Protein AF-A0A2M7IK99-F1 (afdb_monomer_lite)

Sequence (125 aa):
MFKLAELLLTMTAATVIVGGVAVNVPDILNEASDTQKVANLRQIATALELYYSYNDTYPKTNFEGLISELSEGNYLGSLPTTPEKYEYQGLNAGEGYILKTLLETPDSHYSESNYCQTPYYCLKM

Structure (mmCIF, N/CA/C/O backbone):
data_AF-A0A2M7IK99-F1
#
_entry.id   AF-A0A2M7IK99-F1
#
loop_
_atom_site.group_PDB
_atom_site.id
_atom_site.type_symbol
_atom_site.label_atom_id
_atom_site.label_alt_id
_atom_site.label_comp_id
_atom_site.label_asym_id
_atom_site.label_entity_id
_atom_site.label_seq_id
_atom_site.pdbx_PDB_ins_code
_atom_site.Cartn_x
_atom_site.Cartn_y
_atom_site.Cartn_z
_atom_site.occupancy
_atom_site.B_iso_or_equiv
_atom_site.auth_seq_id
_atom_site.auth_comp_id
_atom_site.auth_asym_id
_atom_site.auth_atom_id
_atom_site.pdbx_PDB_model_num
ATOM 1 N N . MET A 1 1 ? 53.415 -4.450 -31.864 1.00 59.84 1 MET A N 1
ATOM 2 C CA . MET A 1 1 ? 52.852 -3.247 -32.511 1.00 59.84 1 MET A CA 1
ATOM 3 C C . MET A 1 1 ? 51.455 -3.610 -32.989 1.00 59.84 1 MET A C 1
ATOM 5 O O . MET A 1 1 ? 51.332 -4.307 -33.988 1.00 59.84 1 MET A O 1
ATOM 9 N N . PHE A 1 2 ? 50.433 -3.259 -32.207 1.00 67.44 2 PHE A N 1
ATOM 10 C CA . PHE A 1 2 ? 49.028 -3.505 -32.550 1.00 67.44 2 PHE A CA 1
ATOM 11 C C . PHE A 1 2 ? 48.652 -2.584 -33.716 1.00 67.44 2 PHE A C 1
ATOM 13 O O . PHE A 1 2 ? 49.017 -1.405 -33.700 1.00 67.44 2 PHE A O 1
ATOM 20 N N . LYS A 1 3 ? 48.020 -3.109 -34.769 1.00 87.19 3 LYS A N 1
ATOM 21 C CA . LYS A 1 3 ? 47.766 -2.324 -35.987 1.00 87.19 3 LYS A CA 1
ATOM 22 C C . LYS A 1 3 ? 46.486 -1.504 -35.828 1.00 87.19 3 LYS A C 1
ATOM 24 O O . LYS A 1 3 ? 45.488 -2.003 -35.323 1.00 87.19 3 LYS A O 1
ATOM 29 N N . LEU A 1 4 ? 46.487 -0.266 -36.328 1.00 83.50 4 LEU A N 1
ATOM 30 C CA . LEU A 1 4 ? 45.322 0.637 -36.304 1.00 83.50 4 LEU A CA 1
ATOM 31 C C . LEU A 1 4 ? 44.054 -0.004 -36.909 1.00 83.50 4 LEU A C 1
ATOM 33 O O . LEU A 1 4 ? 42.950 0.257 -36.444 1.00 83.50 4 LEU A O 1
ATOM 37 N N . ALA A 1 5 ? 44.217 -0.889 -37.899 1.00 86.69 5 ALA A N 1
ATOM 38 C CA . ALA A 1 5 ? 43.121 -1.640 -38.518 1.00 86.69 5 ALA A CA 1
ATOM 39 C C . ALA A 1 5 ? 42.423 -2.623 -37.557 1.00 86.69 5 ALA A C 1
ATOM 41 O O . ALA A 1 5 ? 41.227 -2.867 -37.681 1.00 86.69 5 ALA A O 1
ATOM 42 N N . GLU A 1 6 ? 43.155 -3.163 -36.584 1.00 83.69 6 GLU A N 1
ATOM 43 C CA . GLU A 1 6 ? 42.643 -4.111 -35.591 1.00 83.69 6 GLU A CA 1
ATOM 44 C C . GLU A 1 6 ? 41.792 -3.392 -34.533 1.00 83.69 6 GLU A C 1
ATOM 46 O O . GLU A 1 6 ? 40.710 -3.851 -34.163 1.00 83.69 6 GLU A O 1
ATOM 51 N N . LEU A 1 7 ? 42.220 -2.189 -34.131 1.00 84.56 7 LEU A N 1
ATOM 52 C CA . LEU A 1 7 ? 41.429 -1.306 -33.271 1.00 84.56 7 LEU A CA 1
ATOM 53 C C . LEU A 1 7 ? 40.154 -0.817 -33.983 1.00 84.56 7 LEU A C 1
ATOM 55 O O . LEU A 1 7 ? 39.096 -0.736 -33.361 1.00 84.56 7 LEU A O 1
ATOM 59 N N . LEU A 1 8 ? 40.233 -0.541 -35.289 1.00 85.19 8 LEU A N 1
ATOM 60 C CA . LEU A 1 8 ? 39.089 -0.086 -36.082 1.00 85.19 8 LEU A CA 1
ATOM 61 C C . LEU A 1 8 ? 38.005 -1.166 -36.209 1.00 85.19 8 LEU A C 1
ATOM 63 O O . LEU A 1 8 ? 36.833 -0.873 -35.986 1.00 85.19 8 LEU A O 1
ATOM 67 N N . LEU A 1 9 ? 38.393 -2.410 -36.514 1.00 86.06 9 LEU A N 1
ATOM 68 C CA . LEU A 1 9 ? 37.459 -3.538 -36.614 1.00 86.06 9 LEU A CA 1
ATOM 69 C C . LEU A 1 9 ? 36.760 -3.828 -35.276 1.00 86.06 9 LEU A C 1
ATOM 71 O O . LEU A 1 9 ? 35.585 -4.180 -35.240 1.00 86.06 9 LEU A O 1
ATOM 75 N N . THR A 1 10 ? 37.474 -3.650 -34.164 1.00 87.62 10 THR A N 1
ATOM 76 C CA . THR A 1 10 ? 36.917 -3.875 -32.825 1.00 87.62 10 THR A CA 1
ATOM 77 C C . THR A 1 10 ? 35.838 -2.842 -32.488 1.00 87.62 10 THR A C 1
ATOM 79 O O . THR A 1 10 ? 34.786 -3.195 -31.958 1.00 87.62 10 THR A O 1
ATOM 82 N N . MET A 1 11 ? 36.057 -1.572 -32.843 1.00 85.12 11 MET A N 1
ATOM 83 C CA . MET A 1 11 ? 35.077 -0.507 -32.603 1.00 85.12 11 MET A CA 1
ATOM 84 C C . MET A 1 11 ? 33.835 -0.645 -33.489 1.00 85.12 11 MET A C 1
ATOM 86 O O . MET A 1 11 ? 32.729 -0.389 -33.017 1.00 85.12 11 MET A O 1
ATOM 90 N N . THR A 1 12 ? 33.985 -1.093 -34.741 1.00 83.06 12 THR A N 1
ATOM 91 C CA . THR A 1 12 ? 32.833 -1.342 -35.624 1.00 83.06 12 THR A CA 1
ATOM 92 C C . THR A 1 12 ? 32.037 -2.578 -35.215 1.00 83.06 12 THR A C 1
ATOM 94 O O . THR A 1 12 ? 30.813 -2.568 -35.297 1.00 83.06 12 THR A O 1
ATOM 97 N N . ALA A 1 13 ? 32.693 -3.632 -34.725 1.00 82.62 13 ALA A N 1
ATOM 98 C CA . ALA A 1 13 ? 31.992 -4.788 -34.173 1.00 82.62 13 ALA A CA 1
ATOM 99 C C . ALA A 1 13 ? 31.224 -4.429 -32.886 1.00 82.62 13 ALA A C 1
ATOM 101 O O . ALA A 1 13 ? 30.083 -4.852 -32.710 1.00 82.62 13 ALA A O 1
ATOM 102 N N . ALA A 1 14 ? 31.810 -3.604 -32.010 1.00 80.31 14 ALA A N 1
ATOM 103 C CA . ALA A 1 14 ? 31.171 -3.183 -30.764 1.00 80.31 14 ALA A CA 1
ATOM 104 C C . ALA A 1 14 ? 29.908 -2.333 -30.995 1.00 80.31 14 ALA A C 1
ATOM 106 O O . ALA A 1 14 ? 28.902 -2.542 -30.319 1.00 80.31 14 ALA A O 1
ATOM 107 N N . THR A 1 15 ? 29.909 -1.417 -31.970 1.00 78.25 15 THR A N 1
ATOM 108 C CA . THR A 1 15 ? 28.729 -0.584 -32.270 1.00 78.25 15 THR A CA 1
ATOM 109 C C . THR A 1 15 ? 27.550 -1.391 -32.813 1.00 78.25 15 THR A C 1
ATOM 111 O O . THR A 1 15 ? 26.407 -1.097 -32.466 1.00 78.25 15 THR A O 1
ATOM 114 N N . VAL A 1 16 ? 27.808 -2.439 -33.602 1.00 78.69 16 VAL A N 1
ATOM 115 C CA . VAL A 1 16 ? 26.763 -3.348 -34.108 1.00 78.69 16 VAL A CA 1
ATOM 116 C C . VAL A 1 16 ? 26.085 -4.109 -32.968 1.00 78.69 16 VAL A C 1
ATOM 118 O O . VAL A 1 16 ? 24.866 -4.259 -32.973 1.00 78.69 16 VAL A O 1
ATOM 121 N N . ILE A 1 17 ? 26.853 -4.551 -31.969 1.00 76.56 17 ILE A N 1
ATOM 122 C CA . ILE A 1 17 ? 26.312 -5.292 -30.820 1.00 76.56 17 ILE A CA 1
ATOM 123 C C . ILE A 1 17 ? 25.448 -4.377 -29.936 1.00 76.56 17 ILE A C 1
ATOM 125 O O . ILE A 1 17 ? 24.376 -4.788 -29.497 1.00 76.56 17 ILE A O 1
ATOM 129 N N . VAL A 1 18 ? 25.863 -3.122 -29.719 1.00 66.94 18 VAL A N 1
ATOM 130 C CA . VAL A 1 18 ? 25.112 -2.157 -28.889 1.00 66.94 18 VAL A CA 1
ATOM 131 C C . VAL A 1 18 ? 23.769 -1.770 -29.522 1.00 66.94 18 VAL A C 1
ATOM 133 O O . VAL A 1 18 ? 22.793 -1.571 -28.806 1.00 66.94 18 VAL A O 1
ATOM 136 N N . GLY A 1 19 ? 23.680 -1.716 -30.855 1.00 62.81 19 GLY A N 1
ATOM 137 C CA . GLY A 1 19 ? 22.432 -1.386 -31.555 1.00 62.81 19 GLY A CA 1
ATOM 138 C C . GLY A 1 19 ? 21.337 -2.462 -31.485 1.00 62.81 19 GLY A C 1
ATOM 139 O O . GLY A 1 19 ? 20.189 -2.168 -31.804 1.00 62.81 19 GLY A O 1
ATOM 140 N N . GLY A 1 20 ? 21.666 -3.696 -31.085 1.00 63.94 20 GLY A N 1
ATOM 141 C CA . GLY A 1 20 ? 20.740 -4.837 -31.118 1.00 63.94 20 GLY A CA 1
ATOM 142 C C . GLY A 1 20 ? 19.851 -5.009 -29.883 1.00 63.94 20 GLY A C 1
ATOM 143 O O . GLY A 1 20 ? 18.921 -5.810 -29.917 1.00 63.94 20 GLY A O 1
ATOM 144 N N . VAL A 1 21 ? 20.115 -4.282 -28.795 1.00 61.84 21 VAL A N 1
ATOM 145 C CA . VAL A 1 21 ? 19.409 -4.437 -27.512 1.00 61.84 21 VAL A CA 1
ATOM 146 C C . VAL A 1 21 ? 18.662 -3.159 -27.143 1.00 61.84 21 VAL A C 1
ATOM 148 O O . VAL A 1 21 ? 19.044 -2.418 -26.242 1.00 61.84 21 VAL A O 1
ATOM 151 N N . ALA A 1 22 ? 17.562 -2.897 -27.847 1.00 60.62 22 ALA A N 1
ATOM 152 C CA . ALA A 1 22 ? 16.573 -1.927 -27.394 1.00 60.62 22 ALA A CA 1
ATOM 153 C C . ALA A 1 22 ? 15.712 -2.582 -26.303 1.00 60.62 22 ALA A C 1
ATOM 155 O O . ALA A 1 22 ? 14.705 -3.223 -26.590 1.00 60.62 22 ALA A O 1
ATOM 156 N N . VAL A 1 23 ? 16.142 -2.468 -25.046 1.00 64.69 23 VAL A N 1
ATOM 157 C CA . VAL A 1 23 ? 15.277 -2.756 -23.897 1.00 64.69 23 VAL A CA 1
ATOM 158 C C . VAL A 1 23 ? 14.516 -1.488 -23.533 1.00 64.69 23 VAL A C 1
ATOM 160 O O . VAL A 1 23 ? 15.114 -0.425 -23.345 1.00 64.69 23 VAL A O 1
ATOM 163 N N . ASN A 1 24 ? 13.194 -1.588 -23.421 1.00 68.50 24 ASN A N 1
ATOM 164 C CA . ASN A 1 24 ? 12.373 -0.500 -22.909 1.00 68.50 24 ASN A CA 1
ATOM 165 C C . ASN A 1 24 ? 12.567 -0.411 -21.391 1.00 68.50 24 ASN A C 1
ATOM 167 O O . ASN A 1 24 ? 11.803 -0.965 -20.608 1.00 68.50 24 ASN A O 1
ATOM 171 N N . VAL A 1 25 ? 13.614 0.297 -20.968 1.00 71.19 25 VAL A N 1
ATOM 172 C CA . VAL A 1 25 ? 13.870 0.614 -19.553 1.00 71.19 25 VAL A CA 1
ATOM 173 C C . VAL A 1 25 ? 12.637 1.201 -18.835 1.00 71.19 25 VAL A C 1
ATOM 175 O O . VAL A 1 25 ? 12.425 0.831 -17.681 1.00 71.19 25 VAL A O 1
ATOM 178 N N . PRO A 1 26 ? 11.793 2.053 -19.462 1.00 76.50 26 PRO A N 1
ATOM 179 C CA . PRO A 1 26 ? 10.589 2.568 -18.806 1.00 76.50 26 PRO A CA 1
ATOM 180 C C . PRO A 1 26 ? 9.605 1.473 -18.377 1.00 76.50 26 PRO A C 1
ATOM 182 O O . PRO A 1 26 ? 9.056 1.559 -17.283 1.00 76.50 26 PRO A O 1
ATOM 185 N N . ASP A 1 27 ? 9.432 0.428 -19.190 1.00 75.81 27 ASP A N 1
ATOM 186 C CA . ASP A 1 27 ? 8.476 -0.651 -18.914 1.00 75.81 27 ASP A CA 1
ATOM 187 C C . ASP A 1 27 ? 8.908 -1.451 -17.674 1.00 75.81 27 ASP A C 1
ATOM 189 O O . ASP A 1 27 ? 8.105 -1.694 -16.777 1.00 75.81 27 ASP A O 1
ATOM 193 N N . ILE A 1 28 ? 10.209 -1.746 -17.559 1.00 77.50 28 ILE A N 1
ATOM 194 C CA . ILE A 1 28 ? 10.794 -2.469 -16.414 1.00 77.50 28 ILE A CA 1
ATOM 195 C C . ILE A 1 28 ? 10.652 -1.663 -15.116 1.00 77.50 28 ILE A C 1
ATOM 197 O O . ILE A 1 28 ? 10.376 -2.215 -14.051 1.00 77.50 28 ILE A O 1
ATOM 201 N N . LEU A 1 29 ? 10.858 -0.344 -15.183 1.00 82.25 29 LEU A N 1
ATOM 202 C CA . LEU A 1 29 ? 10.732 0.525 -14.012 1.00 82.25 29 LEU A CA 1
ATOM 203 C C . LEU A 1 29 ? 9.277 0.636 -13.541 1.00 82.25 29 LEU A C 1
ATOM 205 O O . LEU A 1 29 ? 9.025 0.631 -12.334 1.00 82.25 29 LEU A O 1
ATOM 209 N N . ASN A 1 30 ? 8.331 0.703 -14.478 1.00 82.12 30 ASN A N 1
ATOM 210 C CA . ASN A 1 30 ? 6.906 0.732 -14.166 1.00 82.12 30 ASN A CA 1
ATOM 211 C C . ASN A 1 30 ? 6.450 -0.589 -13.530 1.00 82.12 30 ASN A C 1
ATOM 213 O O . ASN A 1 30 ? 5.803 -0.562 -12.485 1.00 82.12 30 ASN A O 1
ATOM 217 N N . GLU A 1 31 ? 6.883 -1.729 -14.074 1.00 82.19 31 GLU A N 1
ATOM 218 C CA . GLU A 1 31 ? 6.584 -3.057 -13.524 1.00 82.19 31 GLU A CA 1
ATOM 219 C C . GLU A 1 31 ? 7.156 -3.239 -12.106 1.00 82.19 31 GLU A C 1
ATOM 221 O O . GLU A 1 31 ? 6.482 -3.747 -11.201 1.00 82.19 31 GLU A O 1
ATOM 226 N N . ALA A 1 32 ? 8.386 -2.769 -11.868 1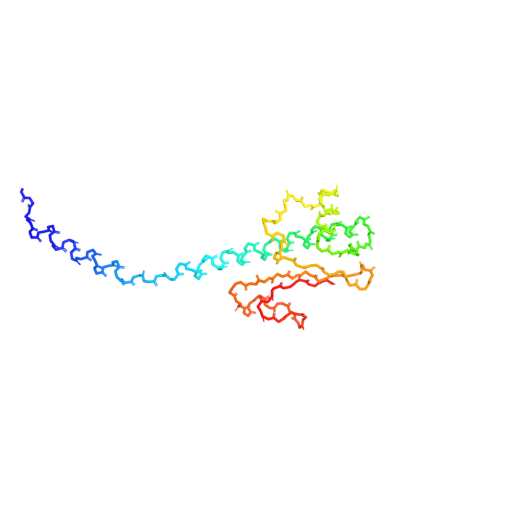.00 82.38 32 ALA A N 1
ATOM 227 C CA . ALA A 1 32 ? 8.996 -2.788 -10.540 1.00 82.38 32 ALA A CA 1
ATOM 228 C C . ALA A 1 32 ? 8.218 -1.915 -9.537 1.00 82.38 32 ALA A C 1
ATOM 230 O O . ALA A 1 32 ? 8.008 -2.325 -8.391 1.00 82.38 32 ALA A O 1
ATOM 231 N N . SER A 1 33 ? 7.757 -0.732 -9.963 1.00 84.25 33 SER A N 1
ATOM 232 C CA . SER A 1 33 ? 6.923 0.140 -9.129 1.00 84.25 33 SER A CA 1
ATOM 233 C C . SER A 1 33 ? 5.583 -0.513 -8.798 1.00 84.25 33 SER A C 1
ATOM 235 O O . SER A 1 33 ? 5.165 -0.507 -7.641 1.00 84.25 33 SER A O 1
ATOM 237 N N . ASP A 1 34 ? 4.931 -1.119 -9.785 1.00 84.38 34 ASP A N 1
ATOM 238 C CA . ASP A 1 34 ? 3.643 -1.785 -9.614 1.00 84.38 34 ASP A CA 1
ATOM 239 C C . ASP A 1 34 ? 3.758 -3.003 -8.684 1.00 84.38 34 ASP A C 1
ATOM 241 O O . ASP A 1 34 ? 2.956 -3.154 -7.760 1.00 84.38 34 ASP A O 1
ATOM 245 N N . THR A 1 35 ? 4.833 -3.788 -8.807 1.00 83.75 35 THR A N 1
ATOM 246 C CA . THR A 1 35 ? 5.155 -4.880 -7.872 1.00 83.75 35 THR A CA 1
ATOM 247 C C . THR A 1 35 ? 5.300 -4.370 -6.436 1.00 83.75 35 THR A C 1
ATOM 249 O O . THR A 1 35 ? 4.761 -4.964 -5.497 1.00 83.75 35 THR A O 1
ATOM 252 N N . GLN A 1 36 ? 5.989 -3.239 -6.246 1.00 85.31 36 GLN A N 1
ATOM 253 C CA . GLN A 1 36 ? 6.138 -2.620 -4.930 1.00 85.31 3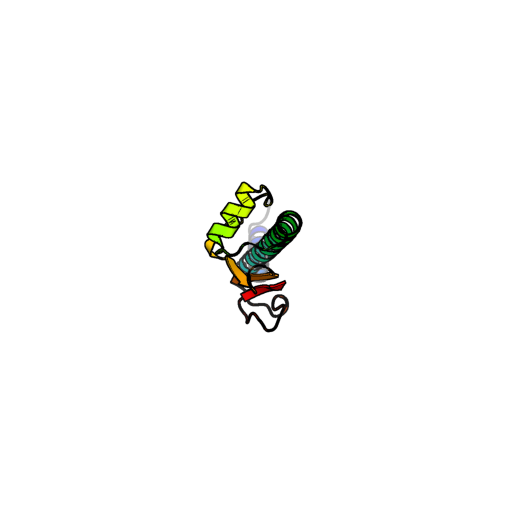6 GLN A CA 1
ATOM 254 C C . GLN A 1 36 ? 4.787 -2.157 -4.363 1.00 85.31 36 GLN A C 1
ATOM 256 O O . GLN A 1 36 ? 4.513 -2.380 -3.183 1.00 85.31 36 GLN A O 1
ATOM 261 N N . LYS A 1 37 ? 3.918 -1.553 -5.187 1.00 85.25 37 LYS A N 1
ATOM 262 C CA . LYS A 1 37 ? 2.573 -1.123 -4.768 1.00 85.25 37 LYS A CA 1
ATOM 263 C C . LYS A 1 37 ? 1.704 -2.304 -4.334 1.00 85.25 37 LYS A C 1
ATOM 265 O O . LYS A 1 37 ? 1.068 -2.242 -3.281 1.00 85.25 37 LYS A O 1
ATOM 270 N N . VAL A 1 38 ? 1.714 -3.399 -5.096 1.00 83.88 38 VAL A N 1
ATOM 271 C CA . VAL A 1 38 ? 0.978 -4.630 -4.762 1.00 83.88 38 VAL A CA 1
ATOM 272 C C . VAL A 1 38 ? 1.497 -5.245 -3.458 1.00 83.88 38 VAL A C 1
ATOM 274 O O . VAL A 1 38 ? 0.703 -5.635 -2.599 1.00 83.88 38 VAL A O 1
ATOM 277 N N . ALA A 1 39 ? 2.819 -5.291 -3.263 1.00 84.50 39 ALA A N 1
ATOM 278 C CA . ALA A 1 39 ? 3.419 -5.783 -2.024 1.00 84.50 39 ALA A CA 1
ATOM 279 C C . ALA A 1 39 ? 3.002 -4.937 -0.808 1.00 84.50 39 ALA A C 1
ATOM 281 O O . ALA A 1 39 ? 2.603 -5.495 0.215 1.00 84.50 39 ALA A O 1
ATOM 282 N N . ASN A 1 40 ? 3.017 -3.607 -0.937 1.00 85.94 40 ASN A N 1
ATOM 283 C CA . ASN A 1 40 ? 2.560 -2.695 0.114 1.00 85.94 40 ASN A CA 1
ATOM 284 C C . ASN A 1 40 ? 1.078 -2.912 0.454 1.00 85.94 40 ASN A C 1
ATOM 286 O O . ASN A 1 40 ? 0.721 -2.961 1.629 1.00 85.94 40 ASN A O 1
ATOM 290 N N . LEU A 1 41 ? 0.214 -3.102 -0.549 1.00 85.31 41 LEU A N 1
ATOM 291 C CA . LEU A 1 41 ? -1.204 -3.383 -0.312 1.00 85.31 41 LEU A CA 1
ATOM 292 C C . LEU A 1 41 ? -1.429 -4.681 0.462 1.00 85.31 41 LEU A C 1
ATOM 294 O O . LEU A 1 41 ? -2.256 -4.712 1.368 1.00 85.31 41 LEU A O 1
ATOM 298 N N . ARG A 1 42 ? -0.673 -5.739 0.154 1.00 86.12 42 ARG A N 1
ATOM 299 C CA . ARG A 1 42 ? -0.745 -7.007 0.899 1.00 86.12 42 ARG A CA 1
ATOM 300 C C . ARG A 1 42 ? -0.260 -6.864 2.341 1.00 86.12 42 ARG A C 1
ATOM 302 O O . ARG A 1 42 ? -0.824 -7.490 3.238 1.00 86.12 42 ARG A O 1
ATOM 309 N N . GLN A 1 43 ? 0.753 -6.031 2.579 1.00 87.38 43 GLN A N 1
ATOM 310 C CA . GLN A 1 43 ? 1.192 -5.705 3.938 1.00 87.38 43 GLN A CA 1
ATOM 311 C C . GLN A 1 43 ? 0.100 -4.964 4.717 1.00 87.38 43 GLN A C 1
ATOM 313 O O . GLN A 1 43 ? -0.196 -5.353 5.843 1.00 87.38 43 GLN A O 1
ATOM 318 N N . ILE A 1 44 ? -0.544 -3.960 4.109 1.00 87.12 44 ILE A N 1
ATOM 319 C CA . ILE A 1 44 ? -1.662 -3.237 4.738 1.00 87.12 44 ILE A CA 1
ATOM 320 C C . ILE A 1 44 ? -2.839 -4.180 5.002 1.00 87.12 44 ILE A C 1
ATOM 322 O O . ILE A 1 44 ? -3.389 -4.152 6.096 1.00 87.12 44 ILE A O 1
ATOM 326 N N . ALA A 1 45 ? -3.195 -5.046 4.049 1.00 86.94 45 ALA A N 1
ATOM 327 C CA . ALA A 1 45 ? -4.240 -6.051 4.239 1.00 86.94 45 ALA A CA 1
ATOM 328 C C . ALA A 1 45 ? -3.929 -6.960 5.439 1.00 86.94 45 ALA A C 1
ATOM 330 O O . ALA A 1 45 ? -4.765 -7.143 6.313 1.00 86.94 45 ALA A O 1
ATOM 331 N N . THR A 1 46 ? -2.691 -7.445 5.555 1.00 88.88 46 THR A N 1
ATOM 332 C CA . THR A 1 46 ? -2.270 -8.278 6.695 1.00 88.88 46 THR A CA 1
ATOM 333 C C . THR A 1 46 ? -2.349 -7.513 8.023 1.00 88.88 46 THR A C 1
ATOM 335 O O . THR A 1 46 ? -2.781 -8.067 9.032 1.00 88.88 46 THR A O 1
ATOM 338 N N . ALA A 1 47 ? -1.967 -6.233 8.032 1.00 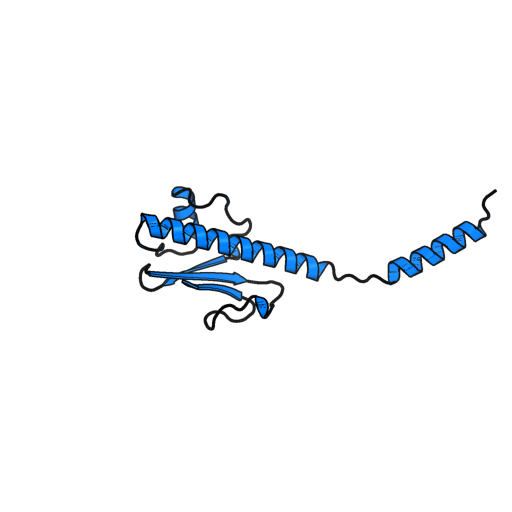88.56 47 ALA A N 1
ATOM 339 C CA . ALA A 1 47 ? -2.093 -5.369 9.206 1.00 88.56 47 ALA A CA 1
ATOM 340 C C . ALA A 1 47 ? -3.563 -5.102 9.582 1.00 88.56 47 ALA A C 1
ATOM 342 O O . ALA A 1 47 ? -3.888 -5.057 10.765 1.00 88.56 47 ALA A O 1
ATOM 343 N N . LEU A 1 48 ? -4.453 -4.974 8.593 1.00 88.38 48 LEU A N 1
ATOM 344 C CA . LEU A 1 48 ? -5.900 -4.864 8.792 1.00 88.38 48 LEU A CA 1
ATOM 345 C C . LEU A 1 48 ? -6.495 -6.141 9.386 1.00 88.38 48 LEU A C 1
ATOM 347 O O . LEU A 1 48 ? -7.293 -6.045 10.313 1.00 88.38 48 LEU A O 1
ATOM 351 N N . GLU A 1 49 ? -6.087 -7.321 8.911 1.00 89.31 49 GLU A N 1
ATOM 352 C CA . GLU A 1 49 ? -6.512 -8.595 9.512 1.00 89.31 49 GLU A CA 1
ATOM 353 C C . GLU A 1 49 ? -6.064 -8.700 10.973 1.00 89.31 49 GLU A C 1
ATOM 355 O O . GLU A 1 49 ? -6.818 -9.137 11.844 1.00 89.31 49 GLU A O 1
ATOM 360 N N . LEU A 1 50 ? -4.842 -8.248 11.267 1.00 89.19 50 LEU A N 1
ATOM 361 C CA . LEU A 1 50 ? -4.339 -8.211 12.633 1.00 89.19 50 LEU A CA 1
ATOM 362 C C . LEU A 1 50 ? -5.141 -7.227 13.495 1.00 89.19 50 LEU A C 1
ATOM 364 O O . LEU A 1 50 ? -5.554 -7.586 14.592 1.00 89.19 50 LEU A O 1
ATOM 368 N N . TYR A 1 51 ? -5.422 -6.023 12.989 1.00 88.31 51 TYR A N 1
ATOM 369 C CA . TYR A 1 51 ? -6.271 -5.043 13.670 1.00 88.31 51 TYR A CA 1
ATOM 370 C C . TYR A 1 51 ? -7.667 -5.610 13.959 1.00 88.31 51 TYR A C 1
ATOM 372 O O . TYR A 1 51 ? -8.170 -5.456 15.074 1.00 88.31 51 TYR A O 1
ATOM 380 N N . TYR A 1 52 ? -8.274 -6.292 12.983 1.00 89.94 52 TYR A N 1
ATOM 381 C CA . TYR A 1 52 ? -9.575 -6.940 13.135 1.00 89.94 52 TYR A CA 1
ATOM 382 C C . TYR A 1 52 ? -9.538 -8.002 14.235 1.00 89.94 52 TYR A C 1
ATOM 384 O O . TYR A 1 52 ? -10.429 -8.036 15.076 1.00 89.94 52 TYR A O 1
ATOM 392 N N . SER A 1 53 ? -8.466 -8.797 14.315 1.00 90.06 53 SER A N 1
ATOM 393 C CA . SER A 1 53 ? -8.296 -9.796 15.379 1.00 90.06 53 SER A CA 1
ATOM 394 C C . SER A 1 53 ? -8.279 -9.206 16.797 1.00 90.06 53 SER A C 1
ATOM 396 O O . SER A 1 53 ? -8.500 -9.957 17.747 1.00 90.06 53 SER A O 1
ATOM 398 N N . TYR A 1 54 ? -7.981 -7.913 16.965 1.00 87.88 54 TYR A N 1
ATOM 399 C CA . TYR A 1 54 ? -7.977 -7.242 18.271 1.00 87.88 54 TYR A CA 1
ATOM 400 C C . TYR A 1 54 ? -9.227 -6.399 18.536 1.00 87.88 54 TYR A C 1
ATOM 402 O O . TYR A 1 54 ? -9.608 -6.244 19.695 1.00 87.88 54 TYR A O 1
ATOM 410 N N . ASN A 1 55 ? -9.835 -5.830 17.494 1.00 87.75 55 ASN A N 1
ATOM 411 C CA . ASN A 1 55 ? -10.925 -4.858 17.620 1.00 87.75 55 ASN A CA 1
ATOM 412 C C . ASN A 1 55 ? -12.286 -5.395 17.144 1.00 87.75 55 ASN A C 1
ATOM 414 O O . ASN A 1 55 ? -13.280 -4.683 17.263 1.00 87.75 55 ASN A O 1
ATOM 418 N N . ASP A 1 56 ? -12.335 -6.609 16.581 1.00 88.44 56 ASP A N 1
ATOM 419 C CA . ASP A 1 56 ? -13.516 -7.248 15.970 1.00 88.44 56 ASP A CA 1
ATOM 420 C C . ASP A 1 56 ? -14.199 -6.393 14.875 1.00 88.44 56 ASP A C 1
ATOM 422 O O . ASP A 1 56 ? -15.353 -6.609 14.501 1.00 88.44 56 ASP A O 1
ATOM 426 N N . THR A 1 57 ? -13.494 -5.390 14.346 1.00 89.38 57 THR A N 1
ATOM 427 C CA . THR A 1 57 ? -13.969 -4.485 13.295 1.00 89.38 57 THR A CA 1
ATOM 428 C C . THR A 1 57 ? -12.790 -3.951 12.497 1.00 89.38 57 THR A C 1
ATOM 430 O O . THR A 1 57 ? -11.719 -3.699 13.045 1.00 89.38 57 THR A O 1
ATOM 433 N N . TYR A 1 58 ? -12.997 -3.704 11.205 1.00 89.38 58 TYR A N 1
ATOM 434 C CA . TYR A 1 58 ? -12.080 -2.904 10.402 1.00 89.38 58 TYR A CA 1
ATOM 435 C C . TYR A 1 58 ? -12.301 -1.401 10.662 1.00 89.38 58 TYR A C 1
ATOM 437 O O . TYR A 1 58 ? -13.430 -0.991 10.978 1.00 89.38 58 TYR A O 1
ATOM 445 N N . PRO A 1 59 ? -11.259 -0.562 10.503 1.00 86.19 59 PRO A N 1
ATOM 446 C CA . PRO A 1 59 ? -11.350 0.886 10.677 1.00 86.19 59 PRO A CA 1
ATOM 447 C C . PRO A 1 59 ? -12.393 1.531 9.759 1.00 86.19 59 PRO A C 1
ATOM 449 O O . PRO A 1 59 ? -12.409 1.311 8.547 1.00 86.19 59 PRO A O 1
ATOM 452 N N . LYS A 1 60 ? -13.262 2.380 10.312 1.00 84.25 60 LYS A N 1
ATOM 453 C CA . LYS A 1 60 ? -14.328 3.079 9.560 1.00 84.25 60 LYS A CA 1
ATOM 454 C C . LYS A 1 60 ? -13.888 4.486 9.169 1.00 84.25 60 LYS A C 1
ATOM 456 O O . LYS A 1 60 ? -14.578 5.465 9.438 1.00 84.25 60 LYS A O 1
ATOM 461 N N . THR A 1 61 ? -12.706 4.577 8.583 1.00 85.00 61 THR A N 1
ATOM 462 C CA . THR A 1 61 ? -12.033 5.841 8.285 1.00 85.00 61 THR A CA 1
ATOM 463 C C . THR A 1 61 ? -11.542 5.872 6.837 1.00 85.00 61 THR A C 1
ATOM 465 O O . THR A 1 61 ? -11.732 4.915 6.085 1.00 85.00 61 THR A O 1
ATOM 468 N N . ASN A 1 62 ? -10.977 6.998 6.415 1.00 83.06 62 ASN A N 1
ATOM 469 C CA . ASN A 1 62 ? -10.293 7.128 5.132 1.00 83.06 62 ASN A CA 1
ATOM 470 C C . ASN A 1 62 ? -8.869 6.543 5.219 1.00 83.06 62 ASN A C 1
ATOM 472 O O . ASN A 1 62 ? -8.411 6.133 6.283 1.00 83.06 62 ASN A O 1
ATOM 476 N N . PHE A 1 63 ? -8.148 6.504 4.098 1.00 83.25 63 PHE A N 1
ATOM 477 C CA . PHE A 1 63 ? -6.786 5.960 4.076 1.00 83.25 63 PHE A CA 1
ATOM 478 C C . PHE A 1 63 ? -5.837 6.662 5.067 1.00 83.25 63 PHE A C 1
ATOM 480 O O . PHE A 1 63 ? -5.053 6.000 5.736 1.00 83.25 63 PHE A O 1
ATOM 487 N N . GLU A 1 64 ? -5.936 7.983 5.224 1.00 82.62 64 GLU A N 1
ATOM 488 C CA . GLU A 1 64 ? -5.098 8.729 6.172 1.00 82.62 64 GLU A CA 1
ATOM 489 C C . GLU A 1 64 ? -5.353 8.323 7.628 1.00 82.62 64 GLU A C 1
ATOM 491 O O . GLU A 1 64 ? -4.408 8.044 8.368 1.00 82.62 64 GLU A O 1
ATOM 496 N N . GLY A 1 65 ? -6.622 8.231 8.036 1.00 82.69 65 GLY A N 1
ATOM 497 C CA . GLY A 1 65 ? -6.973 7.774 9.377 1.00 82.69 65 GLY A CA 1
ATOM 498 C C . GLY A 1 65 ? -6.585 6.316 9.609 1.00 82.69 65 GLY A C 1
ATOM 499 O O . GLY A 1 65 ? -6.111 5.982 10.689 1.00 82.69 65 GLY A O 1
ATOM 500 N N . LEU A 1 66 ? -6.693 5.467 8.580 1.00 85.31 66 LEU A N 1
ATOM 501 C CA . LEU A 1 66 ? -6.257 4.073 8.649 1.00 85.31 66 LEU A CA 1
ATOM 502 C C . LEU A 1 66 ? -4.765 3.989 8.977 1.00 85.31 66 LEU A C 1
ATOM 504 O O . LEU A 1 66 ? -4.357 3.218 9.842 1.00 85.31 66 LEU A O 1
ATOM 508 N N . ILE A 1 67 ? -3.948 4.780 8.282 1.00 82.88 67 ILE A N 1
ATOM 509 C CA . ILE A 1 67 ? -2.507 4.815 8.513 1.00 82.88 67 ILE A CA 1
ATOM 510 C C . ILE A 1 67 ? -2.187 5.304 9.931 1.00 82.88 67 ILE A C 1
ATOM 512 O O . ILE A 1 67 ? -1.304 4.727 10.565 1.00 82.88 67 ILE A O 1
ATOM 516 N N . SER A 1 68 ? -2.917 6.297 10.456 1.00 83.44 68 SER A N 1
ATOM 517 C CA . SER A 1 68 ? -2.766 6.732 11.854 1.00 83.44 68 SER A CA 1
ATOM 518 C C . SER A 1 68 ? -3.074 5.594 12.826 1.00 83.44 68 SER A C 1
ATOM 520 O O . SER A 1 68 ? -2.235 5.259 13.656 1.00 83.44 68 SER A O 1
ATOM 522 N N . GLU A 1 69 ? -4.223 4.931 12.675 1.00 84.25 69 GLU A N 1
ATOM 523 C CA . GLU A 1 69 ? -4.650 3.844 13.565 1.00 84.25 69 GLU A CA 1
ATOM 524 C C . GLU A 1 69 ? -3.695 2.640 13.521 1.00 84.25 69 GLU A C 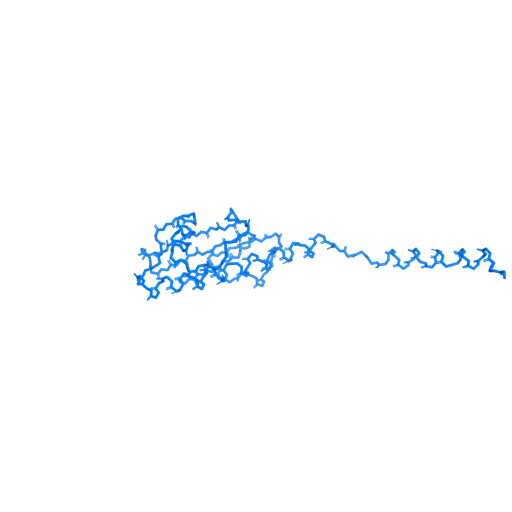1
ATOM 526 O O . GLU A 1 69 ? -3.323 2.088 14.559 1.00 84.25 69 GLU A O 1
ATOM 531 N N . LEU A 1 70 ? -3.245 2.244 12.327 1.00 83.75 70 LEU A N 1
ATOM 532 C CA . LEU A 1 70 ? -2.304 1.134 12.172 1.00 83.75 70 LEU A CA 1
ATOM 533 C C . LEU A 1 70 ? -0.896 1.482 12.676 1.00 83.75 70 LEU A C 1
ATOM 535 O O . LEU A 1 70 ? -0.203 0.602 13.194 1.00 83.75 70 LEU A O 1
ATOM 539 N N . SER A 1 71 ? -0.469 2.741 12.533 1.00 82.81 71 SER A N 1
ATOM 540 C CA . SER A 1 71 ? 0.824 3.218 13.034 1.00 82.81 71 SER A CA 1
ATOM 541 C C . SER A 1 71 ? 0.825 3.351 14.556 1.00 82.81 71 SER A C 1
ATOM 543 O O . SER A 1 71 ? 1.809 2.986 15.195 1.00 82.81 71 SER A O 1
ATOM 545 N N . GLU A 1 72 ? -0.257 3.854 15.149 1.00 81.44 72 GLU A N 1
ATOM 546 C CA . GLU A 1 72 ? -0.426 3.951 16.604 1.00 81.44 72 GLU A CA 1
ATOM 547 C C . GLU A 1 72 ? -0.505 2.565 17.250 1.00 81.44 72 GLU A C 1
ATOM 549 O O . GLU A 1 72 ? 0.100 2.326 18.296 1.00 81.44 72 GLU A O 1
ATOM 554 N N . GLY A 1 73 ? -1.194 1.628 16.595 1.00 75.69 73 GLY A N 1
ATOM 555 C CA . GLY A 1 73 ? -1.295 0.237 17.029 1.00 75.69 73 GLY A CA 1
ATOM 556 C C . GLY A 1 73 ? -0.053 -0.618 16.757 1.00 75.69 73 GLY A C 1
ATOM 557 O O . GLY A 1 73 ? -0.036 -1.788 17.131 1.00 75.69 73 GLY A O 1
ATOM 558 N N . ASN A 1 74 ? 0.987 -0.060 16.121 1.00 82.31 74 ASN A N 1
ATOM 559 C CA . ASN A 1 74 ? 2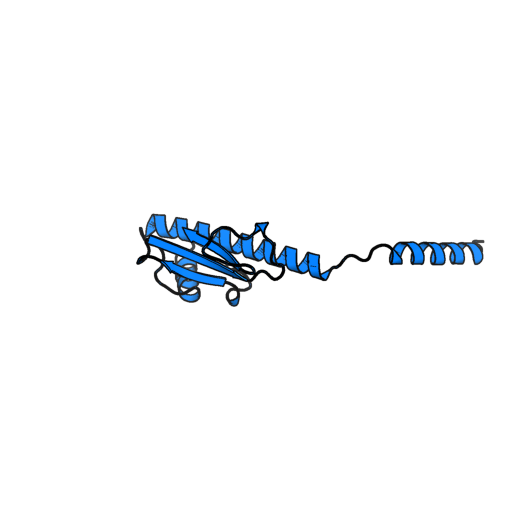.210 -0.768 15.724 1.00 82.31 74 ASN A CA 1
ATOM 560 C C . ASN A 1 74 ? 1.942 -2.042 14.888 1.00 82.31 74 ASN A C 1
ATOM 562 O O . ASN A 1 74 ? 2.681 -3.025 14.960 1.00 82.31 74 ASN A O 1
ATOM 566 N N . TYR A 1 75 ? 0.866 -2.028 14.094 1.00 81.44 75 TYR A N 1
ATOM 567 C CA . TYR A 1 75 ? 0.467 -3.137 13.222 1.00 81.44 75 TYR A CA 1
ATOM 568 C C . TYR A 1 75 ? 1.189 -3.105 11.866 1.00 81.44 75 TYR A C 1
ATOM 570 O O . TYR A 1 75 ? 1.229 -4.108 11.154 1.00 81.44 75 TYR A O 1
ATOM 578 N N . LEU A 1 76 ? 1.786 -1.962 11.510 1.00 78.62 76 LEU A N 1
ATOM 579 C CA . LEU A 1 76 ? 2.579 -1.759 10.298 1.00 78.62 76 LEU A CA 1
ATOM 580 C C . LEU A 1 76 ? 4.056 -1.549 10.648 1.00 78.62 76 LEU A C 1
ATOM 582 O O . LEU A 1 76 ? 4.407 -0.608 11.352 1.00 78.62 76 LEU A O 1
ATOM 586 N N . GLY A 1 77 ? 4.935 -2.395 10.099 1.00 69.38 77 GLY A N 1
ATOM 587 C CA . GLY A 1 77 ? 6.387 -2.265 10.285 1.00 69.38 77 GLY A CA 1
ATOM 588 C C . GLY A 1 77 ? 7.018 -1.110 9.498 1.00 69.38 77 GLY A C 1
ATOM 589 O O . GLY A 1 77 ? 8.063 -0.592 9.886 1.00 69.38 77 GLY A O 1
ATOM 590 N N . SER A 1 78 ? 6.393 -0.687 8.398 1.00 69.12 78 SER A N 1
ATOM 591 C CA . SER A 1 78 ? 6.818 0.475 7.617 1.00 69.12 78 SER A CA 1
ATOM 592 C C . SER A 1 78 ? 5.659 1.032 6.805 1.00 69.12 78 SER A C 1
ATOM 594 O O . SER A 1 78 ? 4.889 0.271 6.218 1.00 69.12 78 SER A O 1
ATOM 596 N N . LEU A 1 79 ? 5.569 2.357 6.726 1.00 70.94 79 LEU A N 1
ATOM 597 C CA . LEU A 1 79 ? 4.596 3.020 5.868 1.00 70.94 79 LEU A CA 1
ATOM 598 C C . LEU A 1 79 ? 5.010 2.906 4.393 1.00 70.94 79 LEU A C 1
ATOM 600 O O . LEU A 1 79 ? 6.199 3.049 4.083 1.00 70.94 79 LEU A O 1
ATOM 604 N N . PRO A 1 80 ? 4.055 2.696 3.470 1.00 70.75 80 PRO A N 1
ATOM 605 C CA . PRO A 1 80 ? 4.332 2.783 2.044 1.00 70.75 80 PRO A CA 1
ATOM 606 C C . PRO A 1 80 ? 4.926 4.153 1.701 1.00 70.75 80 PRO A C 1
ATOM 608 O O . PRO A 1 80 ? 4.426 5.184 2.144 1.00 70.75 80 PRO A O 1
ATOM 611 N N . THR A 1 81 ? 5.959 4.185 0.859 1.00 65.31 81 THR A N 1
ATOM 612 C CA . THR A 1 81 ? 6.684 5.419 0.496 1.00 65.31 81 THR A CA 1
ATOM 613 C C . THR A 1 81 ? 5.817 6.448 -0.250 1.00 65.31 81 THR A C 1
ATOM 615 O O . THR A 1 81 ? 6.190 7.611 -0.347 1.00 65.31 81 THR A O 1
ATOM 618 N N . THR A 1 82 ? 4.665 6.039 -0.792 1.00 67.81 82 THR A N 1
ATOM 619 C CA . THR A 1 82 ? 3.758 6.877 -1.601 1.00 67.81 82 THR A CA 1
ATOM 620 C C . THR A 1 82 ? 2.300 6.731 -1.144 1.00 67.81 82 THR A C 1
ATOM 622 O O . THR A 1 82 ? 1.489 6.149 -1.862 1.00 67.81 82 THR A O 1
ATOM 625 N N . PRO A 1 83 ? 1.934 7.238 0.048 1.00 67.31 83 PRO A N 1
ATOM 626 C CA . PRO A 1 83 ? 0.598 7.043 0.622 1.00 67.31 83 PRO A CA 1
ATOM 627 C C . PRO A 1 83 ? -0.529 7.587 -0.272 1.00 67.31 83 PRO A C 1
ATOM 629 O O . PRO A 1 83 ? -1.605 7.007 -0.319 1.00 67.31 83 PRO A O 1
ATOM 632 N N . GLU A 1 84 ? -0.258 8.631 -1.058 1.00 72.25 84 GLU A N 1
ATOM 633 C CA . GLU A 1 84 ? -1.225 9.279 -1.958 1.00 72.25 84 GLU A CA 1
ATOM 634 C C . GLU A 1 84 ? -1.728 8.377 -3.099 1.00 72.25 84 GLU A C 1
ATOM 636 O O . GLU A 1 84 ? -2.750 8.664 -3.716 1.00 72.25 84 GLU A O 1
ATOM 641 N N . LYS A 1 85 ? -1.016 7.281 -3.400 1.00 79.56 85 LYS A N 1
ATOM 642 C CA . LYS A 1 85 ? -1.384 6.333 -4.467 1.00 79.56 85 LYS A CA 1
ATOM 643 C C . LYS A 1 85 ? -2.274 5.185 -3.982 1.00 79.56 85 LYS A C 1
ATOM 645 O O . LYS A 1 85 ? -2.555 4.270 -4.763 1.00 79.56 85 LYS A O 1
ATOM 650 N N . TYR A 1 86 ? -2.684 5.200 -2.717 1.00 82.81 86 TYR A N 1
ATOM 651 C CA . TYR A 1 86 ? -3.526 4.170 -2.126 1.00 82.81 86 TYR A CA 1
ATOM 652 C C . TYR A 1 86 ? -4.834 4.779 -1.642 1.00 82.81 86 TYR A C 1
ATOM 654 O O . TYR A 1 86 ? -4.870 5.852 -1.046 1.00 82.81 86 TYR A O 1
ATOM 662 N N . GLU A 1 87 ? -5.919 4.058 -1.871 1.00 85.12 87 GLU A N 1
ATOM 663 C CA . GLU A 1 87 ? -7.229 4.415 -1.354 1.00 85.12 87 GLU A CA 1
ATOM 664 C C . GLU A 1 87 ? -7.778 3.249 -0.532 1.00 85.12 87 GLU A C 1
ATOM 666 O O . GLU A 1 87 ? -7.615 2.077 -0.885 1.00 85.12 87 GLU A O 1
ATOM 671 N N . TYR A 1 88 ? -8.449 3.594 0.562 1.00 87.12 88 TYR A N 1
ATOM 672 C CA . TYR A 1 88 ? -9.113 2.662 1.462 1.00 87.12 88 TYR A CA 1
ATOM 673 C C . TYR A 1 88 ? -10.569 3.069 1.646 1.00 87.12 88 TYR A C 1
ATOM 675 O O . TYR A 1 88 ? -10.875 4.248 1.841 1.00 87.12 88 TYR A O 1
ATOM 683 N N . GLN A 1 89 ? -11.450 2.075 1.618 1.00 84.25 89 GLN A N 1
ATOM 684 C CA . GLN A 1 89 ? -12.863 2.229 1.908 1.00 84.25 89 GLN A CA 1
ATOM 685 C C . GLN A 1 89 ? -13.334 1.079 2.799 1.00 84.25 89 GLN A C 1
ATOM 687 O O . GLN A 1 89 ? -13.398 -0.066 2.357 1.00 84.25 89 GLN A O 1
ATOM 692 N N . GLY A 1 90 ? -13.713 1.391 4.038 1.00 81.69 90 GLY A N 1
ATOM 693 C CA . GLY A 1 90 ? -14.429 0.445 4.894 1.00 81.69 90 GLY A CA 1
ATOM 694 C C . GLY A 1 90 ? -15.845 0.185 4.364 1.00 81.69 90 GLY A C 1
ATOM 695 O O . GLY A 1 90 ? -16.569 1.120 4.016 1.00 81.69 90 GLY A O 1
ATOM 696 N N . LEU A 1 91 ? -16.250 -1.082 4.306 1.00 81.50 91 LEU A N 1
ATOM 697 C CA . LEU A 1 91 ? -17.587 -1.533 3.914 1.00 81.50 91 LEU A CA 1
ATOM 698 C C . LEU A 1 91 ? -18.406 -1.954 5.140 1.00 81.50 91 LEU A C 1
ATOM 700 O O . LEU A 1 91 ? -17.850 -2.274 6.189 1.00 81.50 91 LEU A O 1
ATOM 704 N N . ASN A 1 92 ? -19.737 -1.967 4.986 1.00 77.69 92 ASN A N 1
ATOM 705 C CA . ASN A 1 92 ? -20.693 -2.593 5.913 1.00 77.69 92 ASN A CA 1
ATOM 706 C C . ASN A 1 92 ? -20.414 -2.303 7.396 1.00 77.69 92 ASN A C 1
ATOM 708 O O . ASN A 1 92 ? -20.427 -3.192 8.234 1.00 77.69 92 ASN A O 1
ATOM 712 N N . ALA A 1 93 ? -20.116 -1.041 7.717 1.00 77.19 93 ALA A N 1
ATOM 713 C CA . ALA A 1 93 ? -19.808 -0.613 9.076 1.00 77.19 93 ALA A CA 1
ATOM 714 C C . ALA A 1 93 ? -18.688 -1.433 9.755 1.00 77.19 93 ALA A C 1
ATOM 716 O O . ALA A 1 93 ? -18.796 -1.713 10.945 1.00 77.19 93 ALA A O 1
ATOM 717 N N . GLY A 1 94 ? -17.601 -1.736 9.038 1.00 78.62 94 GLY A N 1
ATOM 718 C CA . GLY A 1 94 ? -16.393 -2.359 9.593 1.00 78.62 94 GLY A CA 1
ATOM 719 C C . GLY A 1 94 ? -16.332 -3.882 9.463 1.00 78.62 94 GLY A C 1
ATOM 720 O O . GLY A 1 94 ? -15.428 -4.493 10.018 1.00 78.62 94 GLY A O 1
ATOM 721 N N . GLU A 1 95 ? -17.256 -4.495 8.723 1.00 82.44 95 GLU A N 1
ATOM 722 C CA . GLU A 1 95 ? -17.243 -5.940 8.437 1.00 82.44 95 GLU A CA 1
ATOM 723 C C . GLU A 1 95 ? -16.394 -6.310 7.212 1.00 82.44 95 GLU A C 1
ATOM 725 O O . GLU A 1 95 ? -16.096 -7.479 7.003 1.00 82.44 95 GLU A O 1
ATOM 730 N N . GLY A 1 96 ? -16.000 -5.329 6.400 1.00 84.44 96 GLY A N 1
ATOM 731 C CA . GLY A 1 96 ? -15.130 -5.555 5.250 1.00 84.44 96 GLY A CA 1
ATOM 732 C C . GLY A 1 96 ? -14.437 -4.280 4.804 1.00 84.44 96 GLY A C 1
ATOM 733 O O . GLY A 1 96 ? -14.703 -3.189 5.322 1.00 84.44 96 GLY A O 1
ATOM 734 N N . TYR A 1 97 ? -13.563 -4.402 3.814 1.00 86.94 97 TYR A N 1
ATOM 735 C CA . TYR A 1 97 ? -12.849 -3.262 3.251 1.00 86.94 97 TYR A CA 1
ATOM 736 C C . TYR A 1 97 ? -12.535 -3.453 1.773 1.00 86.94 97 TYR A C 1
ATOM 738 O O . TYR A 1 97 ? -12.493 -4.566 1.253 1.00 86.94 97 TYR A O 1
ATOM 746 N N . ILE A 1 98 ? -12.296 -2.332 1.099 1.00 86.25 98 ILE A N 1
ATOM 747 C CA . ILE A 1 98 ? -11.706 -2.279 -0.232 1.00 86.25 98 ILE A CA 1
ATOM 748 C C . ILE A 1 98 ? -10.445 -1.430 -0.141 1.00 86.25 98 ILE A C 1
ATOM 750 O O . ILE A 1 98 ? -10.495 -0.261 0.245 1.00 86.25 98 ILE A O 1
ATOM 754 N N . LEU A 1 99 ? -9.322 -2.019 -0.528 1.00 86.38 99 LEU A N 1
ATOM 755 C CA . LEU A 1 99 ? -8.070 -1.319 -0.773 1.00 86.38 99 LEU A CA 1
ATOM 756 C C . LEU A 1 99 ? -7.819 -1.264 -2.270 1.00 86.38 99 LEU A C 1
ATOM 758 O O . LEU A 1 99 ? -8.016 -2.268 -2.950 1.00 86.38 99 LEU A O 1
ATOM 762 N N . LYS A 1 100 ? -7.351 -0.124 -2.777 1.00 85.62 100 LYS A N 1
ATOM 763 C CA . LYS A 1 100 ? -7.031 0.032 -4.198 1.00 85.62 100 LYS A CA 1
ATOM 764 C C . LYS A 1 100 ? -5.806 0.903 -4.437 1.00 85.62 100 LYS A C 1
ATOM 766 O O . LYS A 1 100 ? -5.518 1.813 -3.662 1.00 85.62 100 LYS A O 1
ATOM 771 N N . THR A 1 101 ? -5.093 0.625 -5.523 1.00 85.38 101 THR A N 1
ATOM 772 C CA . THR A 1 101 ? -3.969 1.435 -6.010 1.00 85.38 101 THR A CA 1
ATOM 773 C C . THR A 1 101 ? -3.972 1.510 -7.534 1.00 85.38 101 THR A C 1
ATOM 775 O O . THR A 1 101 ? -4.495 0.618 -8.204 1.00 85.38 101 THR A O 1
ATOM 778 N N . LEU A 1 102 ? -3.399 2.582 -8.079 1.00 82.69 102 LEU A N 1
ATOM 779 C CA . LEU A 1 102 ? -3.239 2.787 -9.518 1.00 82.69 102 LEU A CA 1
ATOM 780 C C . LEU A 1 102 ? -1.962 2.092 -10.019 1.00 82.69 102 LEU A C 1
ATOM 782 O O . LEU A 1 102 ? -0.865 2.394 -9.533 1.00 82.69 102 LEU A O 1
ATOM 786 N N . LEU A 1 103 ? -2.093 1.219 -11.018 1.00 81.44 103 LEU A N 1
ATOM 787 C CA . LEU A 1 103 ? -0.959 0.629 -11.730 1.00 81.44 103 LEU A CA 1
ATOM 788 C C . LEU A 1 103 ? -0.556 1.504 -12.923 1.00 81.44 103 LEU A C 1
ATOM 790 O O . LEU A 1 103 ? -1.418 2.023 -13.632 1.00 81.44 103 LEU A O 1
ATOM 794 N N . GLU A 1 104 ? 0.749 1.676 -13.141 1.00 80.88 104 GLU A N 1
ATOM 795 C CA . GLU A 1 104 ? 1.263 2.384 -14.328 1.00 80.88 104 GLU A CA 1
ATOM 796 C C . GLU A 1 104 ? 1.186 1.480 -15.570 1.00 80.88 104 GLU A C 1
ATOM 798 O O . GLU A 1 104 ? 0.974 1.947 -16.689 1.00 80.88 104 GLU A O 1
ATOM 803 N N . THR A 1 105 ? 1.323 0.170 -15.357 1.00 76.12 105 THR A N 1
ATOM 804 C CA . THR A 1 105 ? 1.198 -0.880 -16.365 1.00 76.12 105 THR A CA 1
ATOM 805 C C . THR A 1 105 ? -0.034 -1.736 -16.063 1.00 76.12 105 THR A C 1
ATOM 807 O O . THR A 1 105 ? 0.025 -2.644 -15.234 1.00 76.12 105 THR A O 1
ATOM 810 N N . PRO A 1 106 ? -1.195 -1.446 -16.683 1.00 65.44 106 PRO A N 1
ATOM 811 C CA . PRO A 1 106 ? -2.405 -2.222 -16.448 1.00 65.44 106 PRO A CA 1
ATOM 812 C C . PRO A 1 106 ? -2.251 -3.632 -17.023 1.00 65.44 106 PRO A C 1
ATOM 814 O O . PRO A 1 106 ? -2.397 -3.834 -18.227 1.00 65.44 106 PRO A O 1
ATOM 817 N N . ASP A 1 107 ? -1.987 -4.608 -16.158 1.00 65.56 107 ASP A N 1
ATOM 818 C CA . ASP A 1 107 ? -2.010 -6.024 -16.519 1.00 65.56 107 ASP A CA 1
ATOM 819 C C . ASP A 1 107 ? -3.325 -6.678 -16.070 1.00 65.56 107 ASP A C 1
ATOM 821 O O . ASP A 1 107 ? -3.819 -6.461 -14.961 1.00 65.56 107 ASP A O 1
ATOM 825 N N . SER A 1 108 ? -3.873 -7.529 -16.934 1.00 60.81 108 SER A N 1
ATOM 826 C CA . SER A 1 108 ? -4.991 -8.425 -16.627 1.00 60.81 108 SER A CA 1
ATOM 827 C C . SER A 1 108 ? -4.707 -9.391 -15.469 1.00 60.81 108 SER A C 1
ATOM 829 O O . SER A 1 108 ? -5.640 -9.829 -14.801 1.00 60.81 108 SER A O 1
ATOM 831 N N . HIS A 1 109 ? -3.437 -9.709 -15.195 1.00 62.00 109 HIS A N 1
ATOM 832 C CA . HIS A 1 109 ? -3.048 -10.583 -14.086 1.00 62.00 109 HIS A CA 1
ATOM 833 C C . HIS A 1 109 ? -3.358 -9.977 -12.709 1.00 62.00 109 HIS A C 1
ATOM 835 O O . HIS A 1 109 ? -3.555 -10.696 -11.734 1.00 62.00 109 HIS A O 1
ATOM 841 N N . TYR A 1 110 ? -3.431 -8.650 -12.638 1.00 58.59 110 TYR A N 1
ATOM 842 C CA . TYR A 1 110 ? -3.658 -7.893 -11.413 1.00 58.59 110 TYR A CA 1
ATOM 843 C C . TYR A 1 110 ? -5.146 -7.589 -11.155 1.00 58.59 110 TYR A C 1
ATOM 845 O O . TYR A 1 110 ? -5.496 -7.086 -10.089 1.00 58.59 110 TYR A O 1
ATOM 853 N N . SER A 1 111 ? -6.057 -7.902 -12.084 1.00 56.38 111 SER A N 1
ATOM 854 C CA . SER A 1 111 ? -7.490 -7.680 -11.867 1.00 56.38 111 SER A CA 1
ATOM 855 C C . SER A 1 111 ? -8.110 -8.827 -11.064 1.00 56.38 111 SER A C 1
ATOM 857 O O . SER A 1 111 ? -8.740 -9.732 -11.616 1.00 56.38 111 SER A O 1
ATOM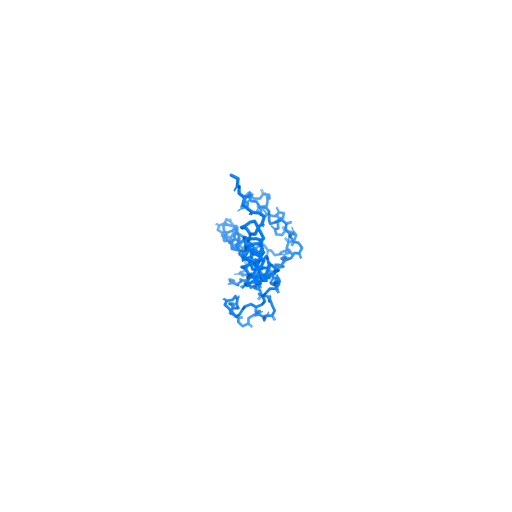 859 N N . GLU A 1 112 ? -7.956 -8.798 -9.744 1.00 53.41 112 GLU A N 1
ATOM 860 C CA . GLU A 1 112 ? -8.762 -9.639 -8.864 1.00 53.41 112 GLU A CA 1
ATOM 861 C C . GLU A 1 112 ? -10.070 -8.905 -8.533 1.00 53.41 112 GLU A C 1
ATOM 863 O O . GLU A 1 112 ? -10.087 -7.926 -7.790 1.00 53.41 112 GLU A O 1
ATOM 868 N N . SER A 1 113 ? -11.181 -9.422 -9.076 1.00 52.31 113 SER A N 1
ATOM 869 C CA . SER A 1 113 ? -12.588 -9.092 -8.775 1.00 52.31 113 SER A CA 1
ATOM 870 C C . SER A 1 113 ? -13.323 -8.094 -9.690 1.00 52.31 113 SER A C 1
ATOM 872 O O . SER A 1 113 ? -12.777 -7.129 -10.209 1.00 52.31 113 SER A O 1
ATOM 874 N N . ASN A 1 114 ? -14.644 -8.298 -9.800 1.00 57.97 114 ASN A N 1
ATOM 875 C CA . ASN A 1 114 ? -15.601 -7.417 -10.492 1.00 57.97 114 ASN A CA 1
ATOM 876 C C . ASN A 1 114 ? -15.757 -6.018 -9.851 1.00 57.97 114 ASN A C 1
ATOM 878 O O . ASN A 1 114 ? -16.590 -5.235 -10.305 1.00 57.97 114 ASN A O 1
ATOM 882 N N . TYR A 1 115 ? -15.019 -5.713 -8.777 1.00 59.75 115 TYR A N 1
ATOM 883 C CA . TYR A 1 115 ? -15.143 -4.461 -8.024 1.00 59.75 115 TYR A CA 1
ATOM 884 C C . TYR A 1 115 ? -14.113 -3.402 -8.426 1.00 59.75 115 TYR A C 1
ATOM 886 O O . TYR A 1 115 ? -14.317 -2.229 -8.120 1.00 59.75 115 TYR A O 1
ATOM 894 N N . CYS A 1 116 ? -13.055 -3.782 -9.147 1.00 65.56 116 CYS A N 1
ATOM 895 C CA . CYS A 1 116 ? -12.076 -2.847 -9.681 1.00 65.56 116 CYS A CA 1
ATOM 896 C C . CYS A 1 116 ? -11.750 -3.149 -11.134 1.00 65.56 116 CYS A C 1
ATOM 898 O O . CYS A 1 116 ? -11.434 -4.276 -11.503 1.00 65.56 116 CYS A O 1
ATOM 900 N N . GLN A 1 117 ? -11.839 -2.111 -11.962 1.00 62.34 117 GLN A N 1
ATOM 901 C CA . GLN A 1 117 ? -11.470 -2.186 -13.367 1.00 62.34 117 GLN A CA 1
ATOM 902 C C . GLN A 1 117 ? -10.023 -1.732 -13.551 1.00 62.34 117 GLN A C 1
ATOM 904 O O . GLN A 1 117 ? -9.524 -0.888 -12.805 1.00 62.34 117 GLN A O 1
ATOM 909 N N . THR A 1 118 ? -9.353 -2.264 -14.571 1.00 61.31 118 THR A N 1
ATOM 910 C CA . THR A 1 118 ? -8.046 -1.768 -15.021 1.00 61.31 118 THR A CA 1
ATOM 911 C C . THR A 1 118 ? -8.110 -0.249 -15.226 1.00 61.31 118 THR A C 1
ATOM 913 O O . THR A 1 118 ? -9.076 0.214 -15.844 1.00 61.31 118 THR A O 1
ATOM 916 N N . PRO A 1 119 ? -7.130 0.541 -14.751 1.00 69.25 119 PRO A N 1
ATOM 917 C CA . PRO A 1 119 ? -5.774 0.166 -14.319 1.00 69.25 119 PRO A CA 1
ATOM 918 C C . PRO A 1 119 ? -5.590 -0.050 -12.800 1.00 69.25 119 PRO A C 1
ATOM 920 O O . PRO A 1 119 ? -4.476 0.069 -12.297 1.00 69.25 119 PRO A O 1
ATOM 923 N N . TYR A 1 120 ? -6.651 -0.318 -12.039 1.00 72.94 120 TYR A N 1
ATOM 924 C CA . TYR A 1 120 ? -6.555 -0.424 -10.581 1.00 72.94 120 TYR A CA 1
ATOM 925 C C . TYR A 1 120 ? -6.322 -1.865 -10.110 1.00 72.94 120 TYR A C 1
ATOM 927 O O . TYR A 1 120 ? -7.008 -2.781 -10.562 1.00 72.94 120 TYR A O 1
ATOM 935 N N . TYR A 1 121 ? -5.402 -2.051 -9.157 1.00 77.44 121 TYR A N 1
ATOM 936 C CA . TYR A 1 121 ? -5.276 -3.290 -8.377 1.00 77.44 121 TYR A CA 1
ATOM 937 C C . TYR A 1 121 ? -5.998 -3.119 -7.048 1.00 77.44 121 TYR A C 1
ATOM 939 O O . TYR A 1 121 ? -5.763 -2.125 -6.353 1.00 77.44 121 TYR A O 1
ATOM 947 N N . CYS A 1 122 ? -6.848 -4.084 -6.691 1.00 80.75 122 CYS A N 1
ATOM 948 C CA . CYS A 1 122 ? -7.678 -3.992 -5.499 1.00 80.75 122 CYS A CA 1
ATOM 949 C C . CYS A 1 122 ? -7.723 -5.279 -4.690 1.00 80.75 122 CYS A C 1
ATOM 951 O O . CYS A 1 122 ? -7.693 -6.375 -5.238 1.00 80.75 122 CYS A O 1
ATOM 953 N N . LEU A 1 123 ? -7.848 -5.117 -3.377 1.00 78.50 123 LEU A N 1
ATOM 954 C CA . LEU A 1 123 ? -8.087 -6.193 -2.425 1.00 78.50 123 LEU A CA 1
ATOM 955 C C . LEU A 1 123 ? -9.420 -5.931 -1.732 1.00 78.50 123 LEU A C 1
ATOM 957 O O . LEU A 1 123 ? -9.674 -4.812 -1.279 1.00 78.50 123 LEU A O 1
ATOM 961 N N . LYS A 1 124 ? -10.261 -6.964 -1.668 1.00 81.88 124 LYS A N 1
ATOM 962 C CA . LYS A 1 124 ? -11.538 -6.947 -0.960 1.00 81.88 124 LYS A CA 1
ATOM 963 C C . LYS A 1 124 ? -11.583 -8.113 0.020 1.00 81.88 124 LYS A C 1
ATOM 965 O O . LYS A 1 124 ? -11.270 -9.235 -0.378 1.00 81.88 124 LYS A O 1
ATOM 970 N N . MET A 1 125 ? -12.051 -7.827 1.230 1.00 75.50 125 MET A N 1
ATOM 971 C CA . MET A 1 125 ? -12.473 -8.812 2.225 1.00 75.50 125 MET A CA 1
ATOM 972 C C . MET A 1 125 ? -13.971 -8.643 2.486 1.00 75.50 125 MET A C 1
ATOM 974 O O . MET A 1 125 ? -14.413 -7.471 2.604 1.00 75.50 125 MET A O 1
#

Foldseek 3Di:
DDDPVNVVVVVVVVVVVVVPDPDPPVVVVLVVVQVLVVVLVVLLVQLQVVVCVVPVFGDQDWLVVSCVVSVVVVSHPDHRPCSVQKTKHAPDRGPKIKIKGFRPDQDPVQDDDPPDDPPMRMDID

Secondary structure (DSSP, 8-state):
---HHHHHHHHHHHHHHHTT----HHHHHHHHHHHHHHHHHHHHHHHHHHHHHHHSS---S-HHHHHHHHHHTT--SS--S-GGGEEEEEEGGGTEEEEEEE-SS--GGG--STT--TTEEEEE-

InterPro domains:
  IPR045584 Pilin-like [SSF54523] (4-63)

Radius of gyration: 23.44 Å; chains: 1; bounding box: 74×20×57 Å

Organism: NCBI:txid1974690

pLDDT: mean 78.52, std 9.43, range [52.31, 90.06]